Protein AF-A0A3E4UM61-F1 (afdb_monomer_lite)

Sequence (73 aa):
MKIYDFLLEKFIEMGFQEQELLGKEEFYELNLSSLEKVDLILAIQEKYGVTLELAELESMNIDTLEKYISRRE

Foldseek 3Di:
DQVLVVVQVLCVVVVHDSVQLV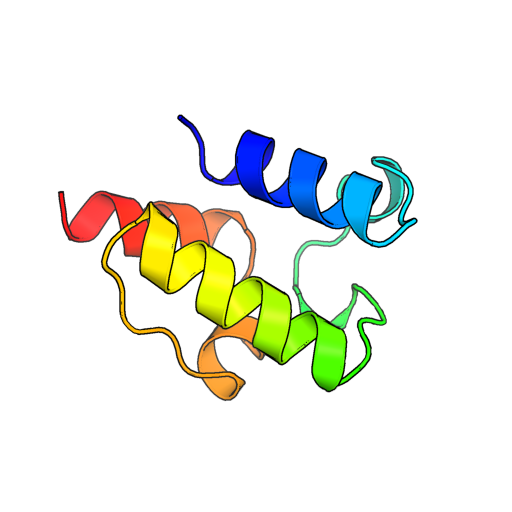PDFAPVSVVDDPVSLVVSQVVCCVVQVDHADSVRRRVHGSVVSRVRSVVVD

Structure (mmCIF, N/CA/C/O backbone):
data_AF-A0A3E4UM61-F1
#
_entry.id   AF-A0A3E4UM61-F1
#
loop_
_atom_site.group_PDB
_atom_site.id
_atom_site.type_symbol
_atom_site.label_atom_id
_atom_site.label_alt_id
_atom_site.label_comp_id
_atom_site.label_asym_id
_atom_site.label_entity_id
_atom_site.label_seq_id
_atom_site.pdbx_PDB_ins_code
_atom_site.Cartn_x
_atom_site.Cartn_y
_atom_site.Cartn_z
_atom_site.occupancy
_atom_site.B_iso_or_equiv
_atom_site.auth_seq_id
_atom_site.auth_comp_id
_atom_site.auth_asym_id
_atom_site.auth_atom_id
_atom_site.pdbx_PDB_model_num
ATOM 1 N N . MET A 1 1 ? -0.551 11.637 5.650 1.00 66.56 1 MET A N 1
ATOM 2 C CA . MET A 1 1 ? 0.254 11.562 4.409 1.00 66.56 1 MET A CA 1
ATOM 3 C C . MET A 1 1 ? -0.470 10.635 3.449 1.00 66.56 1 MET A C 1
ATOM 5 O O . MET A 1 1 ? -0.898 9.577 3.900 1.00 66.56 1 MET A O 1
ATOM 9 N N . LYS A 1 2 ? -0.674 11.038 2.189 1.00 78.44 2 LYS A N 1
ATOM 10 C CA . LYS A 1 2 ? -1.413 10.209 1.222 1.00 78.44 2 LYS A CA 1
ATOM 11 C C . LYS A 1 2 ? -0.654 8.911 0.948 1.00 78.44 2 LYS A C 1
ATOM 13 O O . LYS A 1 2 ? 0.575 8.924 0.947 1.00 78.44 2 LYS A O 1
ATOM 18 N N . ILE A 1 3 ? -1.380 7.816 0.722 1.00 81.56 3 ILE A N 1
ATOM 19 C CA . ILE A 1 3 ? -0.767 6.523 0.389 1.00 81.56 3 ILE A CA 1
ATOM 20 C C . ILE A 1 3 ? 0.056 6.622 -0.892 1.00 81.56 3 ILE A C 1
ATOM 22 O O . ILE A 1 3 ? 1.136 6.054 -0.962 1.00 81.56 3 ILE A O 1
ATOM 26 N N . TYR A 1 4 ? -0.403 7.425 -1.854 1.00 82.25 4 TYR A N 1
ATOM 27 C CA . TYR A 1 4 ? 0.302 7.657 -3.108 1.00 82.25 4 TYR A CA 1
ATOM 28 C C . TYR A 1 4 ? 1.724 8.196 -2.895 1.00 82.25 4 TYR A C 1
ATOM 30 O O . TYR A 1 4 ? 2.670 7.599 -3.391 1.00 82.25 4 TYR A O 1
ATOM 38 N N . ASP A 1 5 ? 1.886 9.263 -2.101 1.00 84.62 5 ASP A N 1
ATOM 39 C CA . ASP A 1 5 ? 3.206 9.813 -1.748 1.00 84.62 5 ASP A CA 1
ATOM 40 C C . ASP A 1 5 ? 4.098 8.757 -1.086 1.00 84.62 5 ASP A C 1
ATOM 42 O O . ASP A 1 5 ? 5.281 8.655 -1.386 1.00 84.62 5 ASP A O 1
ATOM 46 N N . PHE A 1 6 ? 3.526 7.940 -0.200 1.00 87.25 6 PHE A N 1
ATOM 47 C CA . PHE A 1 6 ? 4.291 6.916 0.501 1.00 87.25 6 PHE A CA 1
ATOM 48 C C . PHE A 1 6 ? 4.761 5.795 -0.423 1.00 87.25 6 PHE A C 1
ATOM 50 O O . PHE A 1 6 ? 5.908 5.366 -0.327 1.00 87.25 6 PHE A O 1
ATOM 57 N N . LEU A 1 7 ? 3.879 5.318 -1.302 1.00 84.56 7 LEU A N 1
ATOM 58 C CA . LEU A 1 7 ? 4.240 4.335 -2.313 1.00 84.56 7 LEU A CA 1
ATOM 59 C C . LEU A 1 7 ? 5.311 4.915 -3.232 1.00 84.56 7 LEU A C 1
ATOM 61 O O . LEU A 1 7 ? 6.305 4.255 -3.480 1.00 84.56 7 LEU A O 1
ATOM 65 N N . LEU A 1 8 ? 5.160 6.163 -3.671 1.00 85.00 8 LEU A N 1
ATOM 66 C CA . LEU A 1 8 ? 6.138 6.824 -4.526 1.00 85.00 8 LEU A CA 1
ATOM 67 C C . LEU A 1 8 ? 7.528 6.871 -3.871 1.00 85.00 8 LEU A C 1
ATOM 69 O O . LEU A 1 8 ? 8.502 6.439 -4.482 1.00 85.00 8 LEU A O 1
ATOM 73 N N . GLU A 1 9 ? 7.614 7.302 -2.609 1.00 87.88 9 GLU A N 1
ATOM 74 C CA . GLU A 1 9 ? 8.865 7.264 -1.843 1.00 87.88 9 GLU A CA 1
ATOM 75 C C . GLU A 1 9 ? 9.434 5.844 -1.760 1.00 87.88 9 GLU A C 1
ATOM 77 O O . GLU A 1 9 ? 10.615 5.643 -2.040 1.00 87.88 9 GLU A O 1
ATOM 82 N N . LYS A 1 10 ? 8.599 4.844 -1.445 1.00 85.94 1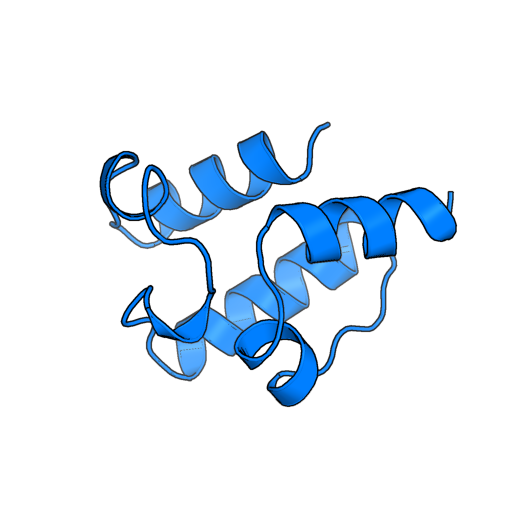0 LYS A N 1
ATOM 83 C CA . LYS A 1 10 ? 9.044 3.447 -1.343 1.00 85.94 10 LYS A CA 1
ATOM 84 C C . LYS A 1 10 ? 9.548 2.875 -2.659 1.00 85.94 10 LYS A C 1
ATOM 86 O O . LYS A 1 10 ? 10.555 2.177 -2.667 1.00 85.94 10 LYS A O 1
ATOM 91 N N . PHE A 1 11 ? 8.899 3.205 -3.765 1.00 84.19 11 PHE A N 1
ATOM 92 C CA . PHE A 1 11 ? 9.321 2.781 -5.094 1.00 84.19 11 PHE A CA 1
ATOM 93 C C . PHE A 1 11 ? 10.658 3.415 -5.479 1.00 84.19 11 PHE A C 1
ATOM 95 O O . PHE A 1 11 ? 11.532 2.717 -5.988 1.00 84.19 11 PHE A O 1
ATOM 102 N N . ILE A 1 12 ? 10.861 4.695 -5.160 1.00 84.88 12 ILE A N 1
ATOM 103 C CA . ILE A 1 12 ? 12.148 5.371 -5.364 1.00 84.88 12 ILE A CA 1
ATOM 104 C C . ILE A 1 12 ? 13.243 4.730 -4.494 1.00 84.88 12 ILE A C 1
ATOM 106 O O . ILE A 1 12 ? 14.343 4.491 -4.991 1.00 84.88 12 ILE A O 1
ATOM 110 N N . GLU A 1 13 ? 12.954 4.399 -3.227 1.00 86.25 13 GLU A N 1
ATOM 111 C CA . GLU A 1 13 ? 13.894 3.686 -2.343 1.00 86.25 13 GLU A CA 1
ATOM 112 C C . GLU A 1 13 ? 14.276 2.299 -2.887 1.00 86.25 13 GLU A C 1
ATOM 114 O O . GLU A 1 13 ? 15.431 1.888 -2.774 1.00 86.25 13 GLU A O 1
ATOM 119 N N . MET A 1 14 ? 13.326 1.595 -3.509 1.00 83.31 14 MET A N 1
ATOM 120 C CA . MET A 1 14 ? 13.536 0.291 -4.152 1.00 83.31 14 MET A CA 1
ATOM 121 C C . MET A 1 14 ? 14.253 0.395 -5.514 1.00 83.31 14 MET A C 1
ATOM 123 O O . MET A 1 14 ? 14.702 -0.610 -6.059 1.00 83.31 14 MET A O 1
ATOM 127 N N . GLY A 1 15 ? 14.427 1.607 -6.055 1.00 82.62 15 GLY A N 1
ATOM 128 C CA . GLY A 1 15 ? 15.110 1.856 -7.328 1.00 82.62 15 GLY A CA 1
ATOM 129 C C . GLY A 1 15 ? 14.193 1.896 -8.555 1.00 82.62 15 GLY A C 1
ATOM 130 O O . GLY A 1 15 ? 14.692 1.930 -9.682 1.00 82.62 15 GLY A O 1
ATOM 131 N N . PHE A 1 16 ? 12.873 1.929 -8.359 1.00 81.88 16 PHE A N 1
ATOM 132 C CA . PHE A 1 16 ? 11.903 2.175 -9.424 1.00 81.88 16 PHE A CA 1
ATOM 133 C C . PHE A 1 16 ? 11.821 3.662 -9.764 1.00 81.88 16 PHE A C 1
ATOM 135 O O . PHE A 1 16 ? 12.082 4.545 -8.945 1.00 81.88 16 PHE A O 1
ATOM 142 N N . GLN A 1 17 ? 11.427 3.950 -11.002 1.00 78.25 17 GLN A N 1
ATOM 143 C CA . GLN A 1 17 ? 11.166 5.316 -11.441 1.00 78.25 17 GLN A CA 1
ATOM 144 C C . GLN A 1 17 ? 9.700 5.674 -11.185 1.00 78.25 17 GLN A C 1
ATOM 146 O O . GLN A 1 17 ? 8.825 4.837 -11.372 1.00 78.25 17 GLN A O 1
ATOM 151 N N . GLU A 1 18 ? 9.406 6.927 -10.831 1.00 71.75 18 GLU A N 1
ATOM 152 C CA . GLU A 1 18 ? 8.029 7.398 -10.569 1.00 71.75 18 GLU A CA 1
ATOM 153 C C . GLU A 1 18 ? 7.054 7.085 -11.717 1.00 71.75 18 GLU A C 1
ATOM 155 O O . GLU A 1 18 ? 5.882 6.789 -11.498 1.00 71.75 18 GLU A O 1
ATOM 160 N N . GLN A 1 19 ? 7.558 7.104 -12.951 1.00 69.88 19 GLN A N 1
ATOM 161 C CA . GLN A 1 19 ? 6.812 6.772 -14.164 1.00 69.88 19 GLN A CA 1
ATOM 162 C C . GLN A 1 19 ? 6.358 5.307 -14.256 1.00 69.88 19 GLN A C 1
ATOM 164 O O . GLN A 1 19 ? 5.421 5.013 -14.987 1.00 69.88 19 GLN A O 1
ATOM 169 N N . GLU A 1 20 ? 6.987 4.397 -13.510 1.00 68.81 20 GLU A N 1
ATOM 170 C CA . GLU A 1 20 ? 6.549 2.999 -13.399 1.00 68.81 20 GLU A CA 1
ATOM 171 C C . GLU A 1 20 ? 5.294 2.889 -12.527 1.00 68.81 20 GLU A C 1
ATOM 173 O O . GLU A 1 20 ? 4.480 2.001 -12.738 1.00 68.81 20 GLU A O 1
ATOM 178 N N . LEU A 1 21 ? 5.106 3.811 -11.575 1.00 70.38 21 LEU A N 1
ATOM 179 C CA . LEU A 1 21 ? 3.884 3.909 -10.778 1.00 70.38 21 LEU A CA 1
ATOM 180 C C . LEU A 1 21 ? 2.790 4.681 -11.542 1.00 70.38 21 LEU A C 1
ATOM 182 O O . LEU A 1 21 ? 1.612 4.326 -11.504 1.00 70.38 21 LEU A O 1
ATOM 186 N N . LEU A 1 22 ? 3.186 5.738 -12.261 1.00 63.25 22 LEU A N 1
ATOM 187 C CA . LEU A 1 22 ? 2.308 6.587 -13.073 1.00 63.25 22 LEU A CA 1
ATOM 188 C C . LEU A 1 22 ? 1.885 5.875 -14.365 1.00 63.25 22 LEU A C 1
ATOM 190 O O . LEU A 1 22 ? 2.462 6.073 -15.431 1.00 63.25 22 LEU A O 1
ATOM 194 N N . GLY A 1 23 ? 0.824 5.080 -14.276 1.00 59.88 23 GLY A N 1
ATOM 195 C CA . GLY A 1 23 ? 0.203 4.428 -15.433 1.00 59.88 23 GLY A CA 1
ATOM 196 C C . GLY A 1 23 ? 0.030 2.925 -15.280 1.00 59.88 23 GLY A C 1
ATOM 197 O O . GLY A 1 23 ? -0.546 2.301 -16.166 1.00 59.88 23 GLY A O 1
ATOM 198 N N . LYS A 1 24 ? 0.496 2.356 -14.165 1.00 65.06 24 LYS A N 1
ATOM 199 C CA . LYS A 1 24 ? 0.131 1.009 -13.742 1.00 65.06 24 LYS A CA 1
ATOM 200 C C . LYS A 1 24 ? -1.084 1.100 -12.844 1.00 65.06 24 LYS A C 1
ATOM 202 O O . LYS A 1 24 ? -1.050 1.765 -11.809 1.00 65.06 24 LYS A O 1
ATOM 207 N N . GLU A 1 25 ? -2.174 0.487 -13.288 1.00 63.97 25 GLU A N 1
ATOM 208 C CA . GLU A 1 25 ? -3.396 0.481 -12.498 1.00 63.97 25 GLU A CA 1
ATOM 209 C C . GLU A 1 25 ? -3.227 -0.507 -11.344 1.00 63.97 25 GLU A C 1
ATOM 211 O O . GLU A 1 25 ? -3.581 -0.177 -10.220 1.00 63.97 25 GLU A O 1
ATOM 216 N N . GLU A 1 26 ? -2.592 -1.659 -11.563 1.00 71.50 26 GLU A N 1
ATOM 217 C CA . GLU A 1 26 ? -2.562 -2.754 -10.585 1.00 71.50 26 GLU A CA 1
ATOM 218 C C . GLU A 1 26 ? -1.142 -3.098 -10.101 1.00 71.50 26 GLU A C 1
ATOM 220 O O . GLU A 1 26 ? -0.167 -3.025 -10.853 1.00 71.50 26 GLU A O 1
ATOM 225 N N . PHE A 1 27 ? -1.004 -3.525 -8.836 1.00 75.50 27 PHE A N 1
ATOM 226 C CA . PHE A 1 27 ? 0.311 -3.832 -8.249 1.00 75.50 27 PHE A CA 1
ATOM 227 C C . PHE A 1 27 ? 1.021 -5.026 -8.902 1.00 75.50 27 PHE A C 1
ATOM 229 O O . PHE A 1 27 ? 2.240 -5.119 -8.792 1.00 75.50 27 PHE A O 1
ATOM 236 N N . TYR A 1 28 ? 0.313 -5.942 -9.576 1.00 72.06 28 TYR A N 1
ATOM 237 C CA . TYR A 1 28 ? 0.975 -7.033 -10.309 1.00 72.06 28 TYR A CA 1
ATOM 238 C C . TYR A 1 28 ? 1.695 -6.546 -11.570 1.00 72.06 28 TYR A C 1
ATOM 240 O O . TYR A 1 28 ? 2.590 -7.231 -12.063 1.00 72.06 28 TYR A O 1
ATOM 248 N N . GLU A 1 29 ? 1.291 -5.400 -12.126 1.00 75.00 29 GLU A N 1
ATOM 249 C CA . GLU A 1 29 ? 1.937 -4.835 -13.309 1.00 75.00 29 GLU A CA 1
ATOM 250 C C . GLU A 1 29 ? 3.277 -4.183 -12.979 1.00 75.00 29 GLU A C 1
ATOM 252 O O . GLU A 1 29 ? 4.147 -4.047 -13.844 1.00 75.00 29 GLU A O 1
ATOM 257 N N . LEU A 1 30 ? 3.422 -3.772 -11.7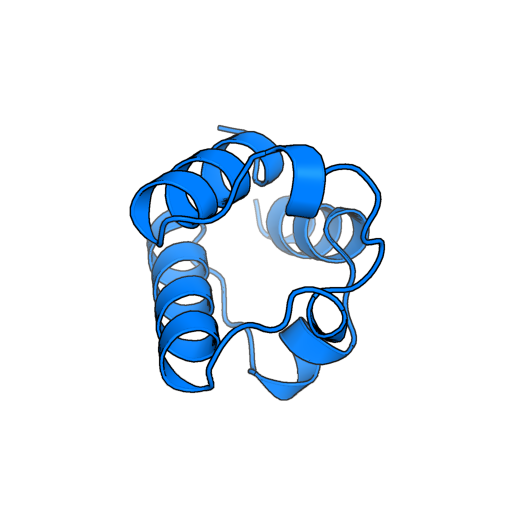23 1.00 73.31 30 LEU A N 1
ATOM 258 C CA . LEU A 1 30 ? 4.687 -3.419 -11.120 1.00 73.31 30 LEU A CA 1
ATOM 259 C C . LEU A 1 30 ? 5.391 -4.765 -10.957 1.00 73.31 30 LEU A C 1
ATOM 261 O O . LEU A 1 30 ? 4.968 -5.594 -10.154 1.00 73.31 30 LEU A O 1
ATOM 265 N N . ASN A 1 31 ? 6.406 -5.030 -11.780 1.00 75.88 31 ASN A N 1
ATOM 266 C CA . ASN A 1 31 ? 7.184 -6.278 -11.806 1.00 75.88 31 ASN A CA 1
ATOM 267 C C . ASN A 1 31 ? 8.034 -6.461 -10.520 1.00 75.88 31 ASN A C 1
ATOM 269 O O . ASN A 1 31 ? 9.212 -6.808 -10.571 1.00 75.88 31 ASN A O 1
ATOM 273 N N . LEU A 1 32 ? 7.433 -6.204 -9.359 1.00 81.31 32 LEU A N 1
ATOM 274 C CA . LEU A 1 32 ? 7.996 -6.307 -8.030 1.00 81.31 32 LEU A CA 1
ATOM 275 C C . LEU A 1 32 ? 8.367 -7.754 -7.746 1.00 81.31 32 LEU A C 1
ATOM 277 O O . LEU A 1 32 ? 7.568 -8.683 -7.933 1.00 81.31 32 LEU A O 1
ATOM 281 N N . SER A 1 33 ? 9.564 -7.936 -7.205 1.00 85.69 33 SER A N 1
ATOM 282 C CA . SER A 1 33 ? 9.963 -9.236 -6.678 1.00 85.69 33 SER A CA 1
ATOM 283 C C . SER A 1 33 ? 9.130 -9.605 -5.447 1.00 85.69 33 SER A C 1
ATOM 285 O O . SER A 1 33 ? 8.631 -8.737 -4.733 1.00 85.69 33 SER A O 1
ATOM 287 N N . SER A 1 34 ? 9.022 -10.898 -5.127 1.00 84.12 34 SER A N 1
ATOM 288 C CA . SER A 1 34 ? 8.278 -11.357 -3.941 1.00 84.12 34 SER A CA 1
ATOM 289 C C . SER A 1 34 ? 8.763 -10.704 -2.640 1.00 84.12 34 SER A C 1
ATOM 291 O O . SER A 1 34 ? 7.959 -10.452 -1.750 1.00 84.12 34 SER A O 1
ATOM 293 N N . LEU A 1 35 ? 10.064 -10.402 -2.539 1.00 86.69 35 LEU A N 1
ATOM 294 C CA . LEU A 1 35 ? 10.636 -9.663 -1.410 1.00 86.69 35 LEU A CA 1
ATOM 295 C C . LEU A 1 35 ? 10.139 -8.216 -1.352 1.00 86.69 35 LEU A C 1
ATOM 297 O O . LEU A 1 35 ? 9.762 -7.760 -0.282 1.00 86.69 35 LEU A O 1
ATOM 301 N N . GLU A 1 36 ? 10.087 -7.525 -2.488 1.00 86.44 36 GLU A N 1
ATOM 302 C CA . GLU A 1 36 ? 9.627 -6.134 -2.563 1.00 86.44 36 GLU A CA 1
ATOM 303 C C . GLU A 1 36 ? 8.136 -6.017 -2.267 1.00 86.44 36 GLU A C 1
ATOM 305 O O . GLU A 1 36 ? 7.720 -5.107 -1.561 1.00 86.44 36 GLU A O 1
ATOM 310 N N . LYS A 1 37 ? 7.331 -6.985 -2.727 1.00 85.88 37 LYS A N 1
ATOM 311 C CA . LYS A 1 37 ? 5.909 -7.065 -2.368 1.00 85.88 37 LYS A CA 1
ATOM 312 C C . LYS A 1 37 ? 5.730 -7.200 -0.858 1.00 85.88 37 LYS A C 1
ATOM 314 O O . LYS A 1 37 ? 4.922 -6.487 -0.274 1.00 85.88 37 LYS A O 1
ATOM 319 N N . VAL A 1 38 ? 6.482 -8.098 -0.219 1.00 88.12 38 VAL A N 1
ATOM 320 C CA . VAL A 1 38 ? 6.414 -8.293 1.237 1.00 88.12 38 VAL A CA 1
ATOM 321 C C . VAL A 1 38 ? 6.895 -7.050 1.985 1.00 88.12 38 VAL A C 1
ATOM 323 O O . VAL A 1 38 ? 6.233 -6.634 2.932 1.00 88.12 38 VAL A O 1
ATOM 326 N N . ASP A 1 39 ? 7.996 -6.436 1.552 1.00 88.81 39 ASP A N 1
ATOM 327 C CA . ASP A 1 39 ? 8.522 -5.204 2.150 1.00 88.81 39 ASP A CA 1
ATOM 328 C C . ASP A 1 39 ? 7.505 -4.057 2.060 1.00 88.81 39 A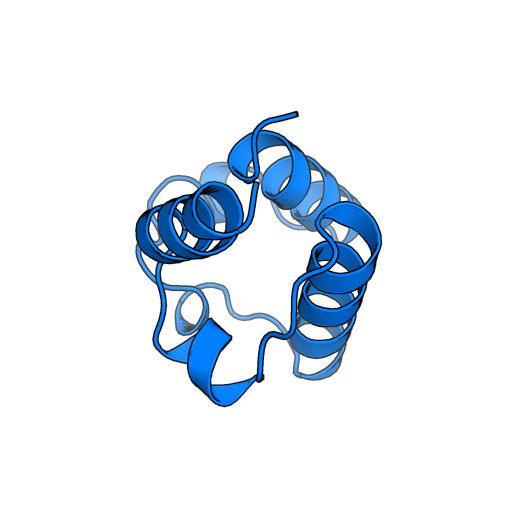SP A C 1
ATOM 330 O O . ASP A 1 39 ? 7.193 -3.414 3.062 1.00 88.81 39 ASP A O 1
ATOM 334 N N . LEU A 1 40 ? 6.886 -3.880 0.888 1.00 87.12 40 LEU A N 1
ATOM 335 C CA . LEU A 1 40 ? 5.838 -2.890 0.665 1.00 87.12 40 LEU A CA 1
ATOM 336 C C . LEU A 1 40 ? 4.632 -3.126 1.580 1.00 87.12 40 LEU A C 1
ATOM 338 O O . LEU A 1 40 ? 4.151 -2.188 2.215 1.00 87.12 40 LEU A O 1
ATOM 342 N N . ILE A 1 41 ? 4.159 -4.372 1.678 1.00 88.94 41 ILE A N 1
ATOM 343 C CA . ILE A 1 41 ? 3.043 -4.751 2.554 1.00 88.94 41 ILE A CA 1
ATOM 344 C C . ILE A 1 41 ? 3.372 -4.404 4.002 1.00 88.94 41 ILE A C 1
ATOM 346 O O . ILE A 1 41 ? 2.601 -3.692 4.640 1.00 88.94 41 ILE A O 1
ATOM 350 N N . LEU A 1 42 ? 4.527 -4.845 4.506 1.00 89.88 42 LEU A N 1
ATOM 351 C CA . LEU A 1 42 ? 4.957 -4.563 5.875 1.00 89.88 42 LEU A CA 1
ATOM 352 C C . LEU A 1 42 ? 5.020 -3.056 6.136 1.00 89.88 42 LEU A C 1
ATOM 354 O O . LEU A 1 42 ? 4.475 -2.585 7.132 1.00 89.88 42 LEU A O 1
ATOM 358 N N . ALA A 1 43 ? 5.579 -2.290 5.202 1.00 89.69 43 ALA A N 1
ATOM 359 C CA . ALA A 1 43 ? 5.705 -0.849 5.340 1.00 89.69 43 ALA A CA 1
ATOM 360 C C . ALA A 1 43 ? 4.337 -0.133 5.333 1.00 89.69 43 ALA A C 1
ATOM 362 O O . ALA A 1 43 ? 4.123 0.797 6.115 1.00 89.69 43 ALA A O 1
ATOM 363 N N . ILE A 1 44 ? 3.386 -0.570 4.496 1.00 87.88 44 ILE A N 1
ATOM 364 C CA . ILE A 1 44 ? 2.000 -0.070 4.508 1.00 87.88 44 ILE A CA 1
ATOM 365 C C . ILE A 1 44 ? 1.333 -0.409 5.846 1.00 87.88 44 ILE A C 1
ATOM 367 O O . ILE A 1 44 ? 0.702 0.452 6.462 1.00 87.88 44 ILE A O 1
ATOM 371 N N . GLN A 1 45 ? 1.476 -1.650 6.308 1.00 89.75 45 GLN A N 1
ATOM 372 C CA . GLN A 1 45 ? 0.885 -2.109 7.559 1.00 89.75 45 GLN A CA 1
ATOM 373 C C . GLN A 1 45 ? 1.433 -1.349 8.773 1.00 89.75 45 GLN A C 1
ATOM 375 O O . GLN A 1 45 ? 0.648 -0.926 9.619 1.00 89.75 45 GLN A O 1
ATOM 380 N N . GLU A 1 46 ? 2.746 -1.119 8.847 1.00 89.31 46 GLU A N 1
ATOM 381 C CA . GLU A 1 46 ? 3.368 -0.333 9.920 1.00 89.31 46 GLU A CA 1
ATOM 382 C C . GLU A 1 46 ? 2.929 1.134 9.889 1.00 89.31 46 GLU A C 1
ATOM 384 O O . GLU A 1 46 ? 2.643 1.715 10.936 1.00 89.31 46 GLU A O 1
ATOM 389 N N . LYS A 1 47 ? 2.843 1.740 8.699 1.00 87.44 47 LYS A N 1
ATOM 390 C CA . LYS A 1 47 ? 2.526 3.167 8.563 1.00 87.44 47 LYS A CA 1
ATOM 391 C C . LYS A 1 47 ? 1.052 3.486 8.789 1.00 87.44 47 LYS A C 1
ATOM 393 O O . LYS A 1 47 ? 0.741 4.528 9.361 1.00 87.44 47 LYS A O 1
ATOM 398 N N . TYR A 1 48 ? 0.162 2.618 8.317 1.00 86.31 48 TYR A N 1
ATOM 399 C CA . TYR A 1 48 ? -1.283 2.854 8.315 1.00 86.31 48 TYR A CA 1
ATOM 400 C C . TYR A 1 48 ? -2.048 1.974 9.310 1.00 86.31 48 TYR A C 1
ATOM 402 O O . TYR A 1 48 ? -3.261 2.107 9.431 1.00 86.31 48 TYR A O 1
ATOM 410 N N . GLY A 1 49 ? -1.373 1.071 10.029 1.00 86.00 49 GLY A N 1
ATOM 411 C CA . GLY A 1 49 ? -2.007 0.195 11.018 1.00 86.00 49 GLY A CA 1
ATOM 412 C C . GLY A 1 49 ? -2.999 -0.802 10.411 1.00 86.00 49 GLY A C 1
ATOM 413 O O . GLY A 1 49 ? -3.915 -1.263 11.094 1.00 86.00 49 GLY A O 1
ATOM 414 N N . VAL A 1 50 ? -2.855 -1.115 9.121 1.00 86.88 50 VAL A N 1
ATOM 415 C CA . VAL A 1 50 ? -3.742 -2.038 8.405 1.00 86.88 50 VAL A CA 1
ATOM 416 C C . VAL A 1 50 ? -3.187 -3.462 8.407 1.00 86.88 50 VAL A C 1
ATOM 418 O O . VAL A 1 50 ? -2.032 -3.712 8.744 1.00 86.88 50 VAL A O 1
ATOM 421 N N . THR A 1 51 ? -4.027 -4.421 8.029 1.00 86.75 51 THR A N 1
ATOM 422 C CA . THR A 1 51 ? -3.605 -5.787 7.705 1.00 86.75 51 THR A CA 1
ATOM 423 C C . THR A 1 51 ? -3.932 -6.011 6.247 1.00 86.75 51 THR A C 1
ATOM 425 O O . THR A 1 51 ? -5.083 -5.801 5.854 1.00 86.75 51 THR A O 1
ATOM 428 N N . LEU A 1 52 ? -2.916 -6.357 5.465 1.00 85.69 52 LEU A N 1
ATOM 429 C CA . LEU A 1 52 ? -3.028 -6.516 4.028 1.00 85.69 52 LEU A CA 1
ATOM 430 C C . LEU A 1 52 ? -2.331 -7.814 3.639 1.00 85.69 52 LEU A C 1
ATOM 432 O O . LEU A 1 52 ? -1.184 -8.042 4.015 1.00 85.69 52 LEU A O 1
ATOM 436 N N . GLU A 1 53 ? -3.034 -8.684 2.930 1.00 87.44 53 GLU A N 1
ATOM 437 C CA . GLU A 1 53 ? -2.446 -9.930 2.449 1.00 87.44 53 GLU A CA 1
ATOM 438 C C . GLU A 1 53 ? -1.829 -9.728 1.065 1.00 87.44 53 GLU A C 1
ATOM 440 O O . GLU A 1 53 ? -2.259 -8.876 0.287 1.00 87.44 53 GLU A O 1
ATOM 445 N N . LEU A 1 54 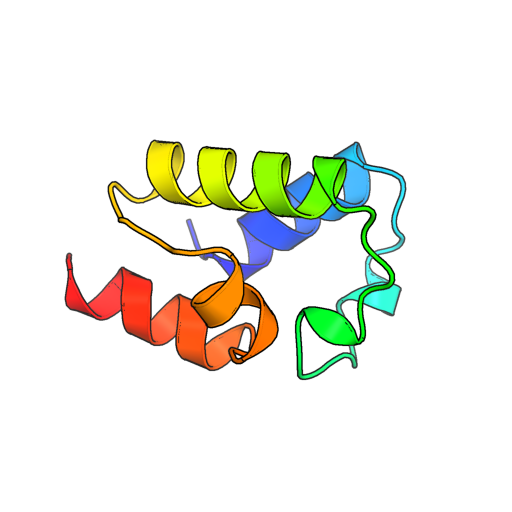? -0.832 -10.545 0.724 1.00 83.62 54 LEU A N 1
ATOM 446 C CA . LEU A 1 54 ? -0.165 -10.453 -0.576 1.00 83.62 54 LEU A CA 1
ATOM 447 C C . LEU A 1 54 ? -1.144 -10.666 -1.739 1.00 83.62 54 LEU A C 1
ATOM 449 O O . LEU A 1 54 ? -1.108 -9.918 -2.708 1.00 83.62 54 LEU A O 1
ATOM 453 N N . ALA A 1 55 ? -2.082 -11.604 -1.587 1.00 83.88 55 ALA A N 1
ATOM 454 C CA . ALA A 1 55 ? -3.144 -11.837 -2.563 1.00 83.88 55 ALA A CA 1
ATOM 455 C C . ALA A 1 55 ? -4.088 -10.629 -2.730 1.00 83.88 55 ALA A C 1
ATOM 457 O O . ALA A 1 55 ? -4.594 -10.395 -3.830 1.00 83.88 55 ALA A O 1
ATOM 458 N N . GLU A 1 56 ? -4.316 -9.858 -1.659 1.00 85.06 56 GLU A N 1
ATOM 459 C CA . GLU A 1 56 ? -5.104 -8.626 -1.735 1.00 85.06 56 GLU A CA 1
ATOM 460 C C . GLU A 1 56 ? -4.328 -7.535 -2.460 1.00 85.06 56 GLU A C 1
ATOM 462 O O . GLU A 1 56 ? -4.876 -6.935 -3.377 1.00 85.06 56 GLU A O 1
ATOM 467 N N . LEU A 1 57 ? -3.046 -7.331 -2.130 1.00 83.06 57 LEU A N 1
ATOM 468 C CA . LEU A 1 57 ? -2.208 -6.356 -2.831 1.00 83.06 57 LEU A CA 1
ATOM 469 C C . LEU A 1 57 ? -2.182 -6.633 -4.339 1.00 83.06 57 LEU A C 1
ATOM 471 O O . LEU A 1 57 ? -2.387 -5.721 -5.130 1.00 83.06 57 LEU A O 1
ATOM 475 N N . GLU A 1 58 ? -1.966 -7.890 -4.734 1.00 81.12 58 GLU A N 1
ATOM 476 C CA . GLU A 1 58 ? -1.887 -8.285 -6.145 1.00 81.12 58 GLU A CA 1
ATOM 477 C C . GLU A 1 58 ? -3.200 -8.093 -6.909 1.00 81.12 58 GLU A C 1
ATOM 479 O O . GLU A 1 58 ? -3.163 -7.896 -8.120 1.00 81.12 58 GLU A O 1
ATOM 484 N N . SER A 1 59 ? -4.338 -8.129 -6.213 1.00 80.94 59 SER A N 1
ATOM 485 C CA . SER A 1 59 ? -5.670 -7.944 -6.807 1.00 80.94 59 SER A CA 1
ATOM 486 C C . SER A 1 59 ? -6.204 -6.514 -6.661 1.00 80.94 59 SER A C 1
ATOM 488 O O . SER A 1 59 ? -7.344 -6.243 -7.038 1.00 80.94 59 SER A O 1
ATOM 490 N N . MET A 1 60 ? -5.430 -5.609 -6.058 1.00 82.50 60 MET A N 1
ATOM 491 C CA . MET A 1 60 ? -5.831 -4.232 -5.793 1.00 82.50 60 MET A CA 1
ATOM 492 C C . MET A 1 60 ? -5.045 -3.249 -6.661 1.00 82.50 60 MET A C 1
ATOM 494 O O . MET A 1 60 ? -3.925 -3.494 -7.105 1.00 82.50 60 MET A O 1
ATOM 498 N N . ASN A 1 61 ? -5.652 -2.086 -6.870 1.00 82.62 61 ASN A N 1
ATOM 499 C CA . ASN A 1 61 ? -4.993 -0.906 -7.407 1.00 82.62 61 ASN A CA 1
ATOM 500 C C . ASN A 1 61 ? -4.722 0.111 -6.293 1.00 82.62 61 ASN A C 1
ATOM 502 O O . ASN A 1 61 ? -5.235 -0.006 -5.175 1.00 82.62 61 ASN A O 1
ATOM 506 N N . ILE A 1 62 ? -3.931 1.137 -6.608 1.00 79.88 62 ILE A N 1
ATOM 507 C CA . ILE A 1 62 ? -3.563 2.191 -5.651 1.00 79.88 62 ILE A CA 1
ATOM 508 C C . ILE A 1 62 ? -4.811 2.903 -5.094 1.00 79.88 62 ILE A C 1
ATOM 510 O O . ILE A 1 62 ? -4.866 3.188 -3.900 1.00 79.88 62 ILE A O 1
ATOM 514 N N . ASP A 1 63 ? -5.838 3.131 -5.919 1.00 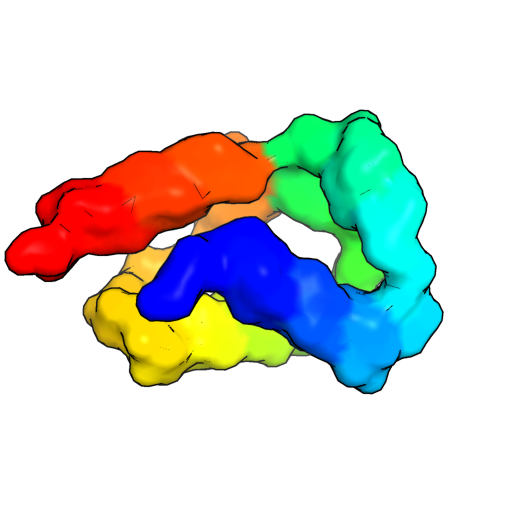82.25 63 ASP A N 1
ATOM 515 C CA . ASP A 1 63 ? -7.113 3.734 -5.492 1.00 82.25 63 ASP A CA 1
ATOM 516 C C . ASP A 1 63 ? -7.881 2.843 -4.494 1.00 82.25 63 ASP A C 1
ATOM 518 O O . ASP A 1 63 ? -8.395 3.324 -3.482 1.00 82.25 63 ASP A O 1
ATOM 522 N N . THR A 1 64 ? -7.917 1.529 -4.729 1.00 84.62 64 THR A N 1
ATOM 523 C CA . THR A 1 64 ? -8.547 0.565 -3.814 1.00 84.62 64 THR A CA 1
ATOM 524 C C . THR A 1 64 ? -7.778 0.477 -2.506 1.00 84.62 64 THR A C 1
ATOM 526 O O . THR A 1 64 ? -8.401 0.458 -1.445 1.00 84.62 64 THR A O 1
ATOM 529 N N . LEU A 1 65 ? -6.444 0.492 -2.562 1.00 83.62 65 LEU A N 1
ATOM 530 C CA . LEU A 1 65 ? -5.600 0.541 -1.373 1.00 83.62 65 LEU A CA 1
ATOM 531 C C . LEU A 1 65 ? -5.838 1.831 -0.572 1.00 83.62 65 LEU A C 1
ATOM 533 O O . LEU A 1 65 ? -5.989 1.772 0.648 1.00 83.62 65 LEU A O 1
ATOM 537 N N . GLU A 1 66 ? -5.942 2.985 -1.239 1.00 84.19 66 GLU A N 1
ATOM 538 C CA . GLU A 1 66 ? -6.272 4.259 -0.590 1.00 84.19 66 GLU A CA 1
ATOM 539 C C . GLU A 1 66 ? -7.623 4.181 0.126 1.00 84.19 66 GLU A C 1
ATOM 541 O O . GLU A 1 66 ? -7.719 4.483 1.316 1.00 84.19 66 GLU A O 1
ATOM 546 N N . LYS A 1 67 ? -8.658 3.682 -0.557 1.00 85.38 67 LYS A N 1
ATOM 547 C CA . LYS A 1 67 ? -9.989 3.478 0.033 1.00 85.38 67 LYS A CA 1
ATOM 548 C C . LYS A 1 67 ? -9.979 2.480 1.187 1.00 85.38 67 LYS A C 1
ATOM 550 O O . LYS A 1 67 ? -10.735 2.656 2.143 1.00 85.38 67 LYS A O 1
ATOM 555 N N . TYR A 1 68 ? -9.169 1.428 1.093 1.00 84.62 68 TYR A N 1
ATOM 556 C CA . TYR A 1 68 ? -9.034 0.414 2.135 1.00 84.62 68 TYR A CA 1
ATOM 557 C C . TYR A 1 68 ? -8.440 1.013 3.412 1.00 84.62 68 TYR A C 1
ATOM 559 O O . TYR A 1 68 ? -8.970 0.792 4.501 1.00 84.62 68 TYR A O 1
ATOM 567 N N . ILE A 1 69 ? -7.399 1.833 3.264 1.00 83.69 69 ILE A N 1
ATOM 568 C CA . ILE A 1 69 ? -6.737 2.534 4.364 1.00 83.69 69 ILE A CA 1
ATOM 569 C C . ILE A 1 69 ? -7.658 3.599 4.970 1.00 83.69 69 ILE A C 1
ATOM 571 O O . ILE A 1 69 ? -7.896 3.583 6.175 1.00 83.69 69 ILE A O 1
ATOM 575 N N . SER A 1 70 ? -8.263 4.464 4.148 1.00 80.50 70 SER A N 1
ATOM 576 C CA . SER A 1 70 ? -9.145 5.537 4.633 1.00 80.50 70 SER A CA 1
ATOM 577 C C . SER A 1 70 ? -10.433 5.043 5.296 1.00 80.50 70 SER A C 1
ATOM 579 O O . SER A 1 70 ? -11.069 5.800 6.018 1.00 80.50 70 SER A O 1
ATOM 581 N N . ARG A 1 71 ? -10.853 3.793 5.069 1.00 71.06 71 ARG A N 1
ATOM 582 C CA . ARG A 1 71 ? -12.013 3.204 5.763 1.00 71.06 71 ARG A CA 1
ATOM 583 C C . ARG A 1 71 ? -11.740 2.817 7.217 1.00 71.06 71 ARG A C 1
ATOM 585 O O . ARG A 1 71 ? -12.698 2.482 7.913 1.00 71.06 71 ARG A O 1
ATOM 592 N N . ARG A 1 72 ? -10.476 2.775 7.647 1.00 62.75 72 ARG A N 1
ATOM 593 C CA . ARG A 1 72 ? -10.083 2.351 9.000 1.00 62.75 72 ARG A CA 1
ATOM 594 C C . ARG A 1 72 ? -9.575 3.488 9.898 1.00 62.75 72 ARG A C 1
ATOM 596 O O . ARG A 1 72 ? -9.301 3.209 11.063 1.00 62.75 72 ARG A O 1
ATOM 603 N N . GLU A 1 73 ? -9.485 4.716 9.384 1.00 53.97 73 GLU A N 1
ATOM 604 C CA . GLU A 1 73 ? -9.331 5.959 10.171 1.00 53.97 73 GLU A CA 1
ATOM 605 C C . GLU A 1 73 ? -10.687 6.458 10.697 1.00 53.97 73 GLU A C 1
ATOM 607 O O . GLU A 1 73 ? -10.719 6.951 11.849 1.00 53.97 73 GLU A O 1
#

pLDDT: mean 80.78, std 8.03, range [53.97, 89.88]

Organism: Mediterraneibacter gnavus (NCBI:txid33038)

Secondary structure (DSSP, 8-state):
--HHHHHHHHHHHHT--HHHHTT--BTTTS---HHHHHHHHHHHHHHH-----HHHHHT-BHHHHHHHHHT--

InterPro domains:
  IPR009081 Phosphopantetheine binding ACP domain [PF00550] (19-69)
  IPR036736 ACP-like superfamily [G3DSA:1.10.1200.10] (2-73)
  IPR036736 ACP-like superfamily [SSF47336] (18-69)

Radius of gyration: 11.17 Å; chains: 1; bounding box: 27×23×26 Å